Protein AF-A0A0B7A9W2-F1 (afdb_monomer_lite)

Organism: NCBI:txid1028688

pLDDT: mean 94.52, std 4.58, range [64.25, 98.56]

InterPro domains:
  IPR011330 Glycoside hydrolase/deacetylase, beta/alpha-barrel [SSF88713] (32-103)
  IPR052740 Carbohydrate Esterase 4 [PTHR45985] (1-114)

Sequence (115 aa):
EVPLNGWIGDNNHGCSMVDACSVGKGSNEASERDWYNFYERNFNKYFYNVKVPLPIFTHASMFVKYANSYPALVTWIRDKLQEHEDVWFVTPTQVIEWMRNPLSNEDMITQNWGC

Radius of gyration: 14.76 Å; chains: 1; bounding box: 30×28×41 Å

Secondary structure (DSSP, 8-state):
----PPEE-TTS-EESSGGGS--GGG-TT--HHHHHHHHHHHIIIIIITTT--------HHHHHHSTTHHHHHHHHHHHHHHH-TT-----HHHHHHHHHS---HHHHHHTT---

Foldseek 3Di:
DQDLAWFAAPVRDTDSAPLPHHWCNNDLAHALVRLLCSVVCRCVPPDVVVPHDDDHHDDPVSCVSNVSNVVSVVVNVVVCVVVDLPDADADPVLVVVCVVPPDDSVVCVVVVRHD

Structure (mmCIF, N/CA/C/O backbone):
data_AF-A0A0B7A9W2-F1
#
_entry.id   AF-A0A0B7A9W2-F1
#
loop_
_atom_site.group_PDB
_atom_site.id
_atom_site.type_symbol
_atom_site.label_atom_id
_atom_site.label_alt_id
_atom_site.label_comp_id
_atom_site.label_asym_id
_atom_site.label_entity_id
_atom_site.label_seq_id
_atom_site.pdbx_PDB_ins_code
_atom_site.Cartn_x
_atom_site.Cartn_y
_atom_site.Cartn_z
_atom_site.occupancy
_atom_site.B_iso_or_equiv
_atom_site.auth_seq_id
_atom_site.auth_comp_id
_atom_site.auth_asym_id
_atom_site.auth_atom_id
_atom_site.pdbx_PDB_model_num
ATOM 1 N N . GLU A 1 1 ? -10.089 -15.318 8.646 1.00 85.75 1 GLU A N 1
ATOM 2 C CA . GLU A 1 1 ? -9.477 -15.381 7.305 1.00 85.75 1 GLU A CA 1
ATOM 3 C C . GLU A 1 1 ? -8.985 -13.987 6.947 1.00 85.75 1 GLU A C 1
ATOM 5 O O . GLU A 1 1 ? -9.680 -13.038 7.286 1.00 85.75 1 GLU A O 1
ATOM 10 N N . VAL A 1 2 ? -7.802 -13.858 6.341 1.00 90.56 2 VAL A N 1
ATOM 11 C CA . VAL A 1 2 ? -7.326 -12.588 5.764 1.00 90.56 2 VAL A CA 1
ATOM 12 C C . VAL A 1 2 ? -7.420 -12.745 4.245 1.00 90.56 2 VAL A C 1
ATOM 14 O O . VAL A 1 2 ? -6.588 -13.455 3.677 1.00 90.56 2 VAL A O 1
ATOM 17 N N . PRO A 1 3 ? -8.453 -12.186 3.590 1.00 91.50 3 PRO A N 1
ATOM 18 C CA . PRO A 1 3 ? -8.671 -12.413 2.167 1.00 91.50 3 PRO A CA 1
ATOM 19 C C . PRO A 1 3 ? -7.586 -11.739 1.319 1.00 91.50 3 PRO A C 1
ATOM 21 O O . PRO A 1 3 ? -7.143 -10.625 1.608 1.00 91.50 3 PRO A O 1
ATOM 24 N N . LEU A 1 4 ? -7.194 -12.399 0.228 1.00 91.81 4 LEU A N 1
ATOM 25 C CA . LEU A 1 4 ? -6.275 -11.853 -0.774 1.00 91.81 4 LEU A CA 1
ATOM 26 C C . LEU A 1 4 ? -7.052 -10.966 -1.762 1.00 91.81 4 LEU A C 1
ATOM 28 O O . LEU A 1 4 ? -7.254 -11.344 -2.920 1.00 91.81 4 LEU A O 1
ATOM 32 N N . ASN A 1 5 ? -7.545 -9.816 -1.292 1.00 90.75 5 ASN A N 1
ATOM 33 C CA . ASN A 1 5 ? -8.259 -8.865 -2.147 1.00 90.75 5 ASN A CA 1
ATOM 34 C C . ASN A 1 5 ? -7.385 -8.477 -3.347 1.00 90.75 5 ASN A C 1
ATOM 36 O O . ASN A 1 5 ? -6.244 -8.044 -3.186 1.00 90.75 5 ASN A O 1
ATOM 40 N N . GLY A 1 6 ? -7.922 -8.681 -4.550 1.00 91.88 6 GLY A N 1
ATOM 41 C CA . GLY A 1 6 ? -7.168 -8.535 -5.788 1.00 91.88 6 GLY A CA 1
ATOM 42 C C . GLY A 1 6 ? -6.845 -7.084 -6.139 1.00 91.88 6 GLY A C 1
ATOM 43 O O . GLY A 1 6 ? -7.633 -6.170 -5.909 1.00 91.88 6 GLY A O 1
ATOM 44 N N . TRP A 1 7 ? -5.694 -6.910 -6.771 1.00 96.50 7 TRP A N 1
ATOM 45 C CA . TRP A 1 7 ? -5.248 -5.705 -7.456 1.00 96.50 7 TRP A CA 1
ATOM 46 C C . TRP A 1 7 ? -5.692 -5.737 -8.916 1.00 96.50 7 TRP A C 1
ATOM 48 O O . TRP A 1 7 ? -5.937 -6.808 -9.468 1.00 96.50 7 TRP A O 1
ATOM 58 N N . ILE A 1 8 ? -5.748 -4.576 -9.568 1.00 96.94 8 ILE A N 1
ATOM 59 C CA . ILE A 1 8 ? -6.024 -4.462 -11.004 1.00 96.94 8 ILE A CA 1
ATOM 60 C C . ILE A 1 8 ? -4.777 -3.956 -11.739 1.00 96.94 8 ILE A C 1
ATOM 62 O O . ILE A 1 8 ? -4.328 -2.815 -11.550 1.00 96.94 8 ILE A O 1
ATOM 66 N N . GLY A 1 9 ? -4.225 -4.815 -12.600 1.00 96.06 9 GLY A N 1
ATOM 67 C CA . GLY A 1 9 ? -3.098 -4.499 -13.481 1.00 96.06 9 GLY A CA 1
ATOM 68 C C . GLY A 1 9 ? -3.472 -3.557 -14.633 1.00 96.06 9 GLY A C 1
ATOM 69 O O . GLY A 1 9 ? -4.639 -3.244 -14.858 1.00 96.06 9 GLY A O 1
ATOM 70 N N . ASP A 1 10 ? -2.474 -3.099 -15.390 1.00 95.25 10 ASP A N 1
ATOM 71 C CA . ASP A 1 10 ? -2.645 -2.193 -16.542 1.00 95.25 10 ASP A CA 1
ATOM 72 C C . ASP A 1 10 ? -3.452 -2.826 -17.683 1.00 95.25 10 ASP A C 1
ATOM 74 O O . ASP A 1 10 ? -4.065 -2.129 -18.486 1.00 95.25 10 ASP A O 1
ATOM 78 N N . ASN A 1 11 ? -3.468 -4.158 -17.745 1.00 94.31 11 ASN A N 1
ATOM 79 C CA . ASN A 1 11 ? -4.292 -4.941 -18.664 1.00 94.31 11 ASN A CA 1
ATOM 80 C C . ASN A 1 11 ? -5.740 -5.123 -18.170 1.00 94.31 11 ASN A C 1
ATOM 82 O O . ASN A 1 11 ? -6.486 -5.901 -18.758 1.00 94.31 11 ASN A O 1
ATOM 86 N N . ASN A 1 12 ? -6.131 -4.439 -17.089 1.00 94.44 12 ASN A N 1
ATOM 87 C CA . ASN A 1 12 ? -7.448 -4.515 -16.460 1.00 94.44 12 ASN A CA 1
ATOM 88 C C . ASN A 1 12 ? -7.828 -5.919 -15.941 1.00 94.44 12 ASN A C 1
ATOM 90 O O . ASN A 1 12 ? -9.004 -6.203 -15.717 1.00 94.44 12 ASN A O 1
ATOM 94 N N . HIS A 1 13 ? -6.845 -6.799 -15.734 1.00 95.31 13 HIS A N 1
ATOM 95 C CA . HIS A 1 13 ? -7.050 -8.099 -15.101 1.00 95.31 13 HIS A CA 1
ATOM 96 C C . HIS A 1 13 ? -6.730 -8.049 -13.607 1.00 95.31 13 HIS A C 1
ATOM 98 O O . HIS A 1 13 ? -5.833 -7.325 -13.165 1.00 95.31 13 HIS A O 1
ATOM 104 N N . GLY A 1 14 ? -7.484 -8.848 -12.849 1.00 95.25 14 GLY A N 1
ATOM 105 C CA . GLY A 1 14 ? -7.280 -9.044 -11.422 1.00 95.25 14 GLY A CA 1
ATOM 106 C C . GLY A 1 14 ? -6.052 -9.900 -11.120 1.00 95.25 14 GLY A C 1
ATOM 107 O O . GLY A 1 14 ? -5.788 -10.881 -11.814 1.00 95.25 14 GLY A O 1
ATOM 108 N N . CYS A 1 15 ? -5.329 -9.550 -10.064 1.00 95.44 15 CYS A N 1
ATOM 109 C CA . CYS A 1 15 ? -4.163 -10.274 -9.567 1.00 95.44 15 CYS A CA 1
ATOM 110 C C . CYS A 1 15 ? -4.176 -10.279 -8.032 1.00 95.44 15 CYS A C 1
ATOM 112 O O . CYS A 1 15 ? -4.314 -9.237 -7.402 1.00 95.44 15 CYS A O 1
ATOM 114 N N . SER A 1 16 ? -4.045 -11.451 -7.406 1.00 94.12 16 SER A N 1
ATOM 115 C CA . SER A 1 16 ? -4.059 -11.581 -5.935 1.00 94.12 16 SER A CA 1
ATOM 116 C C . SER A 1 16 ? -2.733 -11.200 -5.270 1.00 94.12 16 SER A C 1
ATOM 118 O O . SER A 1 16 ? -2.698 -10.944 -4.070 1.00 94.12 16 SER A O 1
ATOM 120 N N . MET A 1 17 ? -1.648 -11.172 -6.043 1.00 96.00 17 MET A N 1
ATOM 121 C CA . MET A 1 17 ? -0.311 -10.777 -5.606 1.00 96.00 17 MET A CA 1
ATOM 122 C C . MET A 1 17 ? 0.227 -9.712 -6.560 1.00 96.00 17 MET A C 1
ATOM 124 O O . MET A 1 17 ? -0.025 -9.776 -7.765 1.00 96.00 17 MET A O 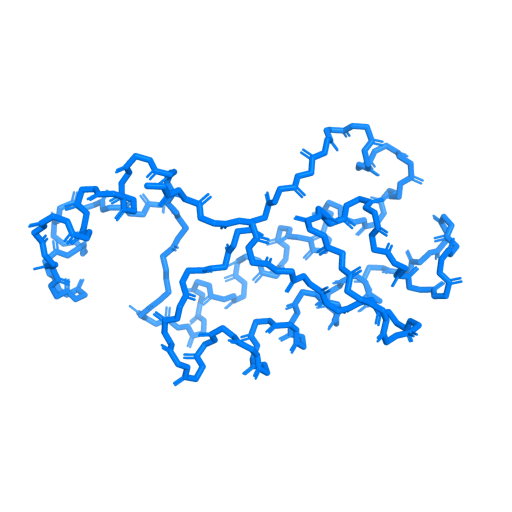1
ATOM 128 N N . VAL A 1 18 ? 0.964 -8.738 -6.028 1.00 96.06 18 VAL A N 1
ATOM 129 C CA . VAL A 1 18 ? 1.479 -7.587 -6.788 1.00 96.06 18 VAL A CA 1
ATOM 130 C C . VAL A 1 18 ? 2.439 -8.028 -7.896 1.00 96.06 18 VAL A C 1
ATOM 132 O O . VAL A 1 18 ? 2.420 -7.480 -8.994 1.00 96.06 18 VAL A O 1
ATOM 135 N N . ASP A 1 19 ? 3.230 -9.067 -7.642 1.00 94.88 19 ASP A N 1
ATOM 136 C CA . ASP A 1 19 ? 4.181 -9.642 -8.599 1.00 94.88 19 ASP A CA 1
ATOM 137 C C . ASP A 1 19 ? 3.535 -10.407 -9.766 1.00 94.88 19 ASP A C 1
ATOM 139 O O . ASP A 1 19 ? 4.199 -10.660 -10.775 1.00 94.88 19 ASP A O 1
ATOM 143 N N . ALA A 1 20 ? 2.246 -10.736 -9.660 1.00 94.44 20 ALA A N 1
ATOM 144 C CA . ALA A 1 20 ? 1.445 -11.321 -10.731 1.00 94.44 20 ALA A CA 1
ATOM 145 C C . ALA A 1 20 ? 0.723 -10.261 -11.585 1.00 94.44 20 ALA A C 1
ATOM 147 O O . ALA A 1 20 ? 0.101 -10.597 -12.596 1.00 94.44 20 ALA A O 1
ATOM 148 N N . CYS A 1 21 ? 0.774 -8.986 -11.193 1.00 95.50 21 CYS A N 1
ATOM 149 C CA . CYS A 1 21 ? 0.105 -7.908 -11.906 1.00 95.50 21 CYS A CA 1
ATOM 150 C C . CYS A 1 21 ? 0.915 -7.422 -13.112 1.00 95.50 21 CYS A C 1
ATOM 152 O O . CYS A 1 21 ? 2.136 -7.285 -13.071 1.00 95.50 21 CYS A O 1
ATOM 154 N N . SER A 1 22 ? 0.213 -7.067 -14.190 1.00 95.50 22 SER A N 1
ATOM 155 C CA . SER A 1 22 ? 0.823 -6.333 -15.300 1.00 95.50 22 SER A CA 1
ATOM 156 C C . SER A 1 22 ? 1.007 -4.865 -14.909 1.00 95.50 22 SER A C 1
ATOM 158 O O . SER A 1 22 ? 0.013 -4.160 -14.746 1.00 95.50 22 SER A O 1
ATOM 160 N N . VAL A 1 23 ? 2.250 -4.390 -14.833 1.00 96.31 23 VAL A N 1
ATOM 161 C CA . VAL A 1 23 ? 2.609 -2.978 -14.592 1.00 96.31 23 VAL A CA 1
ATOM 162 C C . VAL A 1 23 ? 3.547 -2.497 -15.696 1.00 96.31 23 VAL A C 1
ATOM 164 O O . VAL A 1 23 ? 4.367 -3.275 -16.182 1.00 96.31 23 VAL A O 1
ATOM 167 N N . GLY A 1 24 ? 3.389 -1.257 -1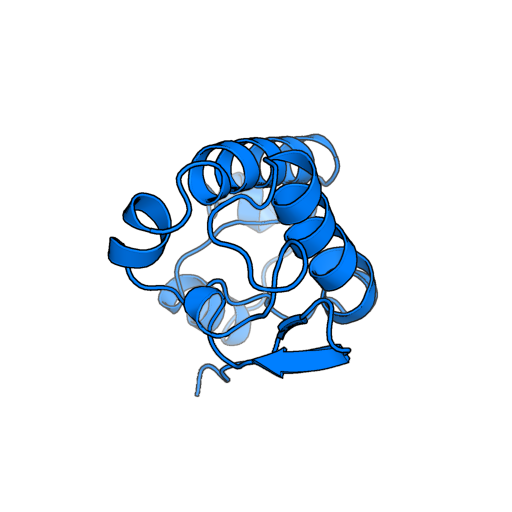6.162 1.00 91.56 24 GLY A N 1
ATOM 168 C CA . GLY A 1 24 ? 4.150 -0.702 -17.283 1.00 91.56 24 GLY A CA 1
ATOM 169 C C . GLY A 1 24 ? 4.050 -1.580 -18.531 1.00 91.56 24 GLY A C 1
ATOM 170 O O . GLY A 1 24 ? 5.066 -1.933 -19.134 1.00 91.56 24 GLY A O 1
ATOM 171 N N . LYS A 1 25 ? 2.824 -2.008 -18.874 1.00 81.50 25 LYS A N 1
ATOM 172 C CA . LYS A 1 25 ? 2.530 -2.971 -19.963 1.00 81.50 25 LYS A CA 1
ATOM 173 C C . LYS A 1 25 ? 3.154 -4.370 -19.776 1.00 81.50 25 LYS A C 1
ATOM 175 O O . LYS A 1 25 ? 3.354 -5.086 -20.753 1.00 81.50 25 LYS A O 1
ATOM 180 N N . GLY A 1 26 ? 3.468 -4.761 -18.539 1.00 77.94 26 GLY A N 1
ATOM 181 C CA . GLY A 1 26 ? 4.053 -6.069 -18.219 1.00 77.94 26 GLY A CA 1
ATOM 182 C C . GLY A 1 26 ? 5.549 -6.169 -18.525 1.00 77.94 26 GLY A C 1
ATOM 183 O O . GLY A 1 26 ? 6.102 -7.269 -18.526 1.00 77.94 26 GLY A O 1
ATOM 184 N N . SER A 1 27 ? 6.205 -5.038 -18.793 1.00 80.06 27 SER A N 1
ATOM 185 C CA . SER A 1 27 ? 7.640 -4.982 -19.060 1.00 80.06 27 SER A CA 1
ATOM 186 C C . SER A 1 27 ? 8.447 -4.961 -17.760 1.00 80.06 27 SER A C 1
ATOM 188 O O . SER A 1 27 ? 8.037 -4.370 -16.762 1.00 80.06 27 SER A O 1
ATOM 190 N N . ASN A 1 28 ? 9.643 -5.555 -17.779 1.00 88.25 28 ASN A N 1
ATOM 191 C CA . ASN A 1 28 ? 10.607 -5.391 -16.682 1.00 88.25 28 ASN A CA 1
ATOM 192 C C . ASN A 1 28 ? 11.177 -3.958 -16.606 1.00 88.25 28 ASN A C 1
ATOM 194 O O . ASN A 1 28 ? 11.874 -3.619 -15.656 1.00 88.25 28 ASN A O 1
ATOM 198 N N . GLU A 1 29 ? 10.853 -3.125 -17.597 1.00 91.19 29 GLU A N 1
ATOM 199 C CA . GLU A 1 29 ? 11.314 -1.746 -17.774 1.00 91.19 29 GLU A CA 1
ATOM 200 C C . GLU A 1 29 ? 10.283 -0.709 -17.303 1.00 91.19 29 GLU A C 1
ATOM 202 O O . GLU A 1 29 ? 10.482 0.488 -17.504 1.00 91.19 29 GLU A O 1
ATOM 207 N N . ALA A 1 30 ? 9.187 -1.149 -16.669 1.00 95.88 30 ALA A N 1
ATOM 208 C CA . ALA A 1 30 ? 8.202 -0.261 -16.064 1.00 95.88 30 ALA A CA 1
ATOM 209 C C . ALA A 1 30 ? 8.901 0.797 -15.193 1.00 95.88 30 ALA A C 1
ATOM 211 O O . ALA A 1 30 ? 9.729 0.474 -14.331 1.00 95.88 30 ALA A O 1
ATOM 212 N N . SER A 1 31 ? 8.592 2.069 -15.439 1.00 97.12 31 SER A N 1
ATOM 213 C CA . SER A 1 31 ? 9.220 3.185 -14.735 1.00 97.12 31 SER A CA 1
ATOM 214 C C . SER A 1 31 ? 8.764 3.245 -13.275 1.00 97.12 31 SER A C 1
ATOM 216 O O . SER A 1 31 ? 7.732 2.681 -12.907 1.00 97.12 31 SER A O 1
ATOM 218 N N . GLU A 1 32 ? 9.494 3.977 -12.431 1.00 97.50 32 GLU A N 1
ATOM 219 C CA . GLU A 1 32 ? 9.061 4.235 -11.047 1.00 97.50 32 GLU A CA 1
ATOM 220 C C . GLU A 1 32 ? 7.666 4.880 -11.011 1.00 97.50 32 GLU A C 1
ATOM 222 O O . GLU A 1 32 ? 6.825 4.520 -10.191 1.00 97.50 32 GLU A O 1
ATOM 227 N N . ARG A 1 33 ? 7.374 5.759 -11.979 1.00 97.62 33 ARG A N 1
ATOM 228 C CA . ARG A 1 33 ? 6.060 6.390 -12.136 1.00 97.62 33 ARG A CA 1
ATOM 229 C C . ARG A 1 33 ? 4.962 5.385 -12.489 1.00 97.62 33 ARG A C 1
ATOM 231 O O . ARG A 1 33 ? 3.844 5.534 -12.002 1.00 97.62 33 ARG A O 1
ATOM 238 N N . ASP A 1 34 ? 5.248 4.380 -13.315 1.00 97.94 34 ASP A N 1
ATOM 239 C CA . ASP A 1 34 ? 4.266 3.339 -13.650 1.00 97.94 34 ASP A CA 1
ATOM 240 C C . ASP A 1 34 ? 3.890 2.525 -12.406 1.00 97.94 34 ASP A C 1
ATOM 242 O O . ASP A 1 34 ? 2.707 2.297 -12.149 1.00 97.94 34 ASP A O 1
ATOM 246 N N . TRP A 1 35 ? 4.888 2.157 -11.596 1.00 97.94 35 TRP A N 1
ATOM 247 C CA . TRP A 1 35 ? 4.685 1.464 -10.323 1.00 97.94 35 TRP A CA 1
ATOM 248 C C . TRP A 1 35 ? 3.950 2.322 -9.294 1.00 97.94 35 TRP A C 1
ATOM 250 O O . TRP A 1 35 ? 2.987 1.854 -8.691 1.00 97.94 35 TRP A O 1
ATOM 260 N N . TYR A 1 36 ? 4.337 3.589 -9.137 1.00 98.56 36 TYR A N 1
ATOM 261 C CA . TYR A 1 36 ? 3.650 4.522 -8.244 1.00 98.56 36 TYR A CA 1
ATOM 262 C C . TYR A 1 36 ? 2.170 4.659 -8.621 1.00 98.56 36 TYR A C 1
ATOM 264 O O . TYR A 1 36 ? 1.286 4.470 -7.790 1.00 98.56 36 TYR A O 1
ATOM 272 N N . ASN A 1 37 ? 1.885 4.901 -9.905 1.00 98.19 37 ASN A N 1
ATOM 273 C CA . ASN A 1 37 ? 0.516 5.010 -10.407 1.00 98.19 37 ASN A CA 1
ATOM 274 C C . ASN A 1 37 ? -0.274 3.705 -10.229 1.00 98.19 37 ASN A C 1
ATOM 276 O O . ASN A 1 37 ? -1.493 3.749 -10.049 1.00 98.19 37 ASN A O 1
ATOM 280 N N . PHE A 1 38 ? 0.386 2.544 -10.311 1.00 97.81 38 PHE A N 1
ATOM 281 C CA . PHE A 1 38 ? -0.222 1.248 -10.015 1.00 97.81 38 PHE A CA 1
ATOM 282 C C . PHE A 1 38 ? -0.668 1.138 -8.556 1.00 97.81 38 PHE A C 1
ATOM 284 O O . PHE A 1 38 ? -1.812 0.737 -8.316 1.00 97.81 38 PHE A O 1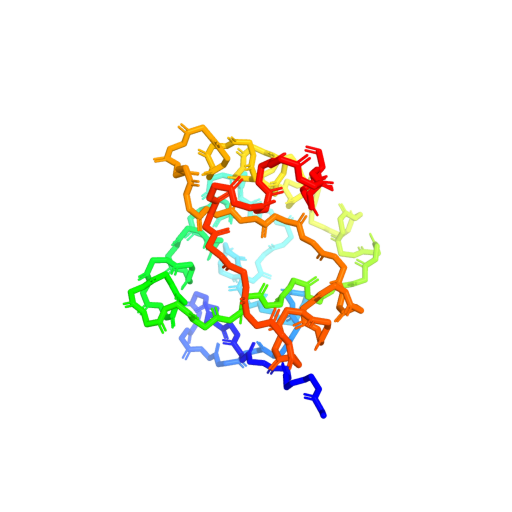
ATOM 291 N N . TYR A 1 39 ? 0.179 1.530 -7.603 1.00 98.19 39 TYR A N 1
ATOM 292 C CA . TYR A 1 39 ? -0.195 1.536 -6.190 1.00 98.19 39 TYR A CA 1
ATOM 293 C C . TYR A 1 39 ? -1.325 2.531 -5.919 1.00 98.19 39 TYR A C 1
ATOM 295 O O . TYR A 1 39 ? -2.378 2.164 -5.390 1.00 98.19 39 TYR A O 1
ATOM 303 N N . GLU A 1 40 ? -1.153 3.758 -6.403 1.00 98.06 40 GLU A N 1
ATOM 304 C CA . GLU A 1 40 ? -2.052 4.875 -6.142 1.00 98.06 40 GLU A CA 1
ATOM 305 C C . GLU A 1 40 ? -3.466 4.642 -6.675 1.00 98.06 40 GLU A C 1
ATOM 307 O O . GLU A 1 40 ? -4.458 4.829 -5.965 1.00 98.06 40 GLU A O 1
ATOM 312 N N . ARG A 1 41 ? -3.592 4.180 -7.924 1.00 97.44 41 ARG A N 1
ATOM 313 C CA . ARG A 1 41 ? -4.916 3.960 -8.518 1.00 97.44 41 ARG A CA 1
ATOM 314 C C . ARG A 1 41 ? -5.678 2.838 -7.821 1.00 97.44 41 ARG A C 1
ATOM 316 O O . ARG A 1 41 ? -6.900 2.912 -7.743 1.00 97.44 41 ARG A O 1
ATOM 323 N N . ASN A 1 42 ? -4.986 1.791 -7.359 1.00 97.81 42 ASN A N 1
ATOM 324 C CA . ASN A 1 42 ? -5.638 0.677 -6.683 1.00 97.81 42 ASN A CA 1
ATOM 325 C C . ASN A 1 42 ? -6.120 1.134 -5.310 1.00 97.81 42 ASN A C 1
ATOM 327 O O . ASN A 1 42 ? -7.310 0.998 -5.026 1.00 97.81 42 ASN A O 1
ATOM 331 N N . PHE A 1 43 ? -5.237 1.768 -4.532 1.00 97.88 43 PHE A N 1
ATOM 332 C CA . PHE A 1 43 ? -5.562 2.358 -3.237 1.00 97.88 43 PHE A CA 1
ATOM 333 C C . PHE A 1 43 ? -6.795 3.265 -3.309 1.00 97.88 43 PHE A C 1
ATOM 335 O O . PHE A 1 43 ? -7.797 2.977 -2.654 1.00 97.88 43 PHE A O 1
ATOM 342 N N . ASN A 1 44 ? -6.781 4.280 -4.176 1.00 96.69 44 ASN A N 1
ATOM 343 C CA . ASN A 1 44 ? -7.877 5.246 -4.268 1.00 96.69 44 ASN A CA 1
ATOM 344 C C . ASN A 1 44 ? -9.182 4.630 -4.776 1.00 96.69 44 ASN A C 1
ATOM 346 O O . ASN A 1 44 ? -10.260 4.925 -4.261 1.00 96.69 44 ASN A O 1
ATOM 350 N N . LYS A 1 45 ? -9.110 3.785 -5.811 1.00 95.38 45 LYS A N 1
ATOM 351 C CA . LYS A 1 45 ? -10.313 3.302 -6.494 1.00 95.38 45 LYS A CA 1
ATOM 352 C C . LYS A 1 45 ? -11.033 2.198 -5.726 1.00 95.38 45 LYS A C 1
ATOM 354 O O . LYS A 1 45 ? -12.260 2.159 -5.767 1.00 95.38 45 LYS A O 1
ATOM 359 N N . TYR A 1 46 ? -10.294 1.304 -5.070 1.00 94.94 46 TYR A N 1
ATOM 360 C CA . TYR A 1 46 ? -10.866 0.068 -4.528 1.00 94.94 46 TYR A CA 1
ATOM 361 C C . TYR A 1 46 ? -10.784 -0.049 -3.006 1.00 94.94 46 TYR A C 1
ATOM 363 O O . TYR A 1 46 ? -11.613 -0.749 -2.432 1.00 94.94 46 TYR A O 1
ATOM 371 N N . PHE A 1 47 ? -9.835 0.628 -2.347 1.00 95.69 47 PHE A N 1
ATOM 372 C CA . PHE A 1 47 ? -9.548 0.372 -0.930 1.00 95.69 47 PHE A CA 1
ATOM 373 C C . PHE A 1 47 ? -9.880 1.555 -0.018 1.00 95.69 47 PHE A C 1
ATOM 375 O O . PHE A 1 47 ? -10.598 1.386 0.968 1.00 95.69 47 PHE A O 1
ATOM 382 N N . TYR A 1 48 ? -9.427 2.762 -0.362 1.00 96.56 48 TYR A N 1
ATOM 383 C CA . TYR A 1 48 ? -9.509 3.922 0.524 1.00 96.56 48 TYR A CA 1
ATOM 384 C C . TYR A 1 48 ? -10.946 4.396 0.771 1.00 96.56 48 TYR A C 1
ATOM 386 O O . TYR A 1 48 ? -11.327 4.640 1.915 1.00 96.56 48 TYR A O 1
ATOM 394 N N . ASN A 1 49 ? -11.774 4.466 -0.276 1.00 92.31 49 ASN A N 1
ATOM 395 C CA . ASN A 1 49 ? -13.146 4.985 -0.167 1.00 92.31 49 ASN A CA 1
ATOM 396 C C . ASN A 1 49 ? -14.059 4.119 0.711 1.00 92.31 49 ASN A C 1
ATOM 398 O O . ASN A 1 49 ? -14.959 4.636 1.364 1.00 92.31 49 ASN A O 1
ATOM 402 N N . VAL A 1 50 ? -13.835 2.805 0.716 1.00 93.75 50 VAL A N 1
ATOM 403 C CA . VAL A 1 50 ? -14.644 1.832 1.470 1.00 93.75 50 VAL A CA 1
ATOM 404 C C . VAL A 1 50 ? -13.931 1.317 2.723 1.00 93.75 50 VAL A C 1
ATOM 406 O O . VAL A 1 50 ? -14.460 0.444 3.403 1.00 93.75 50 VAL A O 1
ATOM 409 N N . LYS A 1 51 ? -12.741 1.855 3.028 1.00 92.62 51 LYS A N 1
ATOM 410 C CA . LYS A 1 51 ? -11.920 1.526 4.205 1.00 92.62 51 LYS A CA 1
ATOM 411 C C . LYS A 1 51 ? -11.710 0.018 4.390 1.00 92.62 51 LYS A C 1
ATOM 413 O O . LYS A 1 51 ? -11.764 -0.500 5.503 1.00 92.62 51 LYS A O 1
ATOM 418 N N . VAL A 1 52 ? -11.463 -0.693 3.288 1.00 93.12 52 VAL A N 1
ATOM 419 C CA . VAL A 1 52 ? -11.118 -2.122 3.330 1.00 93.12 52 VAL A CA 1
ATOM 420 C C . VAL A 1 52 ? -9.596 -2.292 3.344 1.00 93.12 52 VAL A C 1
ATOM 422 O O . VAL A 1 52 ? -8.906 -1.548 2.641 1.00 93.12 52 VAL A O 1
ATOM 425 N N . PRO A 1 53 ? -9.045 -3.257 4.108 1.00 94.00 53 PRO A N 1
ATOM 426 C CA . PRO A 1 53 ? -7.605 -3.489 4.136 1.00 94.00 53 PRO A CA 1
ATOM 427 C C . PRO A 1 53 ? -7.033 -3.738 2.735 1.00 94.00 53 PRO A C 1
ATOM 429 O O . PRO A 1 53 ? -7.581 -4.543 1.974 1.00 94.00 53 PRO A O 1
ATOM 432 N N . LEU A 1 54 ? -5.922 -3.062 2.422 1.00 95.38 54 LEU A N 1
ATOM 433 C CA . LEU A 1 54 ? -5.151 -3.219 1.188 1.00 95.38 54 LEU A CA 1
ATOM 434 C C . LEU A 1 54 ? -3.959 -4.156 1.427 1.00 95.38 54 LEU A C 1
ATOM 436 O O . LEU A 1 54 ? -2.942 -3.721 1.971 1.00 95.38 54 LEU A O 1
ATOM 440 N N . PRO A 1 55 ? -4.042 -5.436 1.039 1.00 93.62 55 PRO A N 1
ATOM 441 C CA . PRO A 1 55 ? -2.917 -6.340 1.189 1.00 93.62 55 PRO A CA 1
ATOM 442 C C . PRO A 1 55 ? -1.855 -6.135 0.099 1.00 93.62 55 PRO A C 1
ATOM 444 O O . PRO A 1 55 ? -2.156 -6.213 -1.092 1.00 93.62 55 PRO A O 1
ATOM 447 N N . ILE A 1 56 ? -0.590 -5.979 0.495 1.00 95.25 56 ILE A N 1
ATOM 448 C CA . ILE A 1 56 ? 0.565 -5.933 -0.419 1.00 95.25 56 ILE A CA 1
ATOM 449 C C . ILE A 1 56 ? 1.313 -7.272 -0.337 1.00 95.25 56 ILE A C 1
ATOM 451 O O . ILE A 1 56 ? 2.339 -7.395 0.330 1.00 95.25 56 ILE A O 1
ATOM 455 N N . PHE A 1 57 ? 0.779 -8.307 -0.989 1.00 95.69 57 PHE A N 1
ATOM 456 C CA . PHE A 1 57 ? 1.446 -9.610 -1.080 1.00 95.69 57 PHE A CA 1
ATOM 457 C C . PHE A 1 57 ? 2.366 -9.666 -2.300 1.00 95.69 57 PHE A C 1
ATOM 459 O O . PHE A 1 57 ? 1.929 -9.420 -3.424 1.00 95.69 57 PHE A O 1
ATOM 466 N N . THR A 1 58 ? 3.639 -9.992 -2.081 1.00 96.31 58 THR A N 1
ATOM 467 C CA . THR A 1 58 ? 4.658 -10.108 -3.132 1.00 96.31 58 THR A CA 1
ATOM 468 C C . THR A 1 58 ? 5.836 -10.958 -2.657 1.00 96.31 58 THR A C 1
ATOM 470 O O . THR A 1 58 ? 6.024 -11.153 -1.454 1.00 96.31 58 THR A O 1
ATOM 473 N N . HIS A 1 59 ? 6.653 -11.442 -3.587 1.00 97.50 59 HIS A N 1
ATOM 474 C CA . HIS A 1 59 ? 7.944 -12.056 -3.295 1.00 97.50 59 HIS A CA 1
ATOM 475 C C . HIS A 1 59 ? 9.087 -11.042 -3.416 1.00 97.50 59 HIS A C 1
ATOM 477 O O . HIS A 1 59 ? 9.104 -10.203 -4.315 1.00 97.50 59 HIS A O 1
ATOM 483 N N . ALA A 1 60 ? 10.126 -11.183 -2.585 1.00 96.50 60 ALA A N 1
ATOM 484 C CA . ALA A 1 60 ? 11.316 -10.325 -2.649 1.00 96.50 60 ALA A CA 1
ATOM 485 C C . ALA A 1 60 ? 11.990 -10.326 -4.039 1.00 96.50 60 ALA A C 1
ATOM 487 O O . ALA A 1 60 ? 12.537 -9.313 -4.474 1.00 96.50 60 ALA A O 1
ATOM 488 N N . SER A 1 61 ? 11.894 -11.438 -4.778 1.00 96.50 61 SER A N 1
ATOM 489 C CA . SER A 1 61 ? 12.392 -11.559 -6.153 1.00 96.50 61 SER A CA 1
ATOM 490 C C . SER A 1 61 ? 11.723 -10.597 -7.139 1.00 96.50 61 SER A C 1
ATOM 492 O O . SER A 1 61 ? 12.326 -10.272 -8.161 1.00 96.50 61 SER A O 1
ATOM 494 N N . MET A 1 62 ? 10.509 -10.111 -6.850 1.00 95.31 62 MET A N 1
ATOM 495 C CA . MET A 1 62 ? 9.839 -9.093 -7.663 1.00 95.31 62 MET A CA 1
ATOM 496 C C . MET A 1 62 ? 10.671 -7.813 -7.736 1.00 95.31 62 MET A C 1
ATOM 498 O O . MET A 1 62 ? 10.859 -7.279 -8.825 1.00 95.31 62 MET A O 1
ATOM 502 N N . PHE A 1 63 ? 11.220 -7.361 -6.606 1.00 96.00 63 PHE A N 1
ATOM 503 C CA . PHE A 1 63 ? 12.012 -6.131 -6.539 1.00 96.00 63 PHE A CA 1
ATOM 504 C C . PHE A 1 63 ? 13.336 -6.241 -7.303 1.00 96.00 63 PHE A C 1
ATOM 506 O O . PHE A 1 63 ? 13.834 -5.247 -7.818 1.00 96.00 63 PHE A O 1
ATOM 513 N N . VAL A 1 64 ? 13.876 -7.457 -7.436 1.00 95.06 64 VAL A N 1
ATOM 514 C CA . VAL A 1 64 ? 15.048 -7.729 -8.282 1.00 95.06 64 VAL A CA 1
ATOM 515 C C . VAL A 1 64 ? 14.665 -7.719 -9.763 1.00 95.06 64 VAL A C 1
ATOM 517 O O . VAL A 1 64 ? 15.379 -7.152 -10.585 1.00 95.06 64 VAL A O 1
ATOM 520 N N . LYS A 1 65 ? 13.530 -8.337 -10.114 1.00 94.19 65 LYS A N 1
ATOM 521 C CA . LYS A 1 65 ? 13.044 -8.424 -11.499 1.00 94.19 65 LYS A CA 1
ATOM 522 C C . LYS A 1 65 ? 12.601 -7.065 -12.052 1.00 94.19 65 LYS A C 1
ATOM 524 O O . LYS A 1 65 ? 12.838 -6.777 -13.221 1.00 94.19 65 LYS A O 1
ATOM 529 N N . TYR A 1 66 ? 11.962 -6.253 -11.217 1.00 95.75 66 TYR A N 1
ATOM 530 C CA . TYR A 1 66 ? 11.426 -4.937 -11.544 1.00 95.75 66 TYR A CA 1
ATOM 531 C C . TYR A 1 66 ? 12.102 -3.897 -10.649 1.00 95.75 66 TYR A C 1
ATOM 533 O O . TYR A 1 66 ? 11.537 -3.489 -9.636 1.00 95.75 66 TYR A O 1
ATOM 541 N N . ALA A 1 67 ? 13.315 -3.469 -11.003 1.00 94.88 67 ALA A N 1
ATOM 542 C CA . ALA A 1 67 ? 14.165 -2.645 -10.131 1.00 94.88 67 ALA A CA 1
ATOM 543 C C . ALA A 1 67 ? 13.497 -1.340 -9.643 1.00 94.88 67 ALA A C 1
ATOM 545 O O . ALA A 1 67 ? 13.748 -0.895 -8.526 1.00 94.88 67 ALA A O 1
ATOM 546 N N . ASN A 1 68 ? 12.595 -0.763 -10.444 1.00 96.88 68 ASN A N 1
ATOM 547 C CA . ASN A 1 68 ? 11.867 0.463 -10.100 1.00 96.88 68 ASN A CA 1
ATOM 548 C C . ASN A 1 68 ? 10.665 0.242 -9.157 1.00 96.88 68 ASN A C 1
ATOM 550 O O . ASN A 1 68 ? 10.077 1.209 -8.680 1.00 96.88 68 ASN A O 1
ATOM 554 N N . SER A 1 69 ? 10.277 -1.007 -8.879 1.00 97.12 69 SER A N 1
ATOM 555 C CA . SER A 1 69 ? 9.093 -1.320 -8.061 1.00 97.12 69 SER A CA 1
ATOM 556 C C . SER A 1 69 ? 9.287 -1.025 -6.572 1.00 97.12 69 SER A C 1
ATOM 558 O O . SER A 1 69 ? 8.346 -0.586 -5.912 1.00 97.12 69 SER A O 1
ATOM 560 N N . TYR A 1 70 ? 10.499 -1.236 -6.047 1.00 97.50 70 TYR A N 1
ATOM 561 C CA . TYR A 1 70 ? 10.842 -0.953 -4.652 1.00 97.50 70 TYR A CA 1
ATOM 562 C C . TYR A 1 70 ? 10.916 0.550 -4.339 1.00 97.50 70 TYR A C 1
ATOM 564 O O . TYR A 1 70 ? 10.216 0.972 -3.418 1.00 97.50 70 TYR A O 1
ATOM 572 N N . PRO A 1 71 ? 11.687 1.383 -5.075 1.00 98.06 71 PRO A N 1
ATOM 573 C CA . PRO A 1 71 ? 11.704 2.823 -4.815 1.00 98.06 71 PRO A CA 1
ATOM 574 C C . PRO A 1 71 ? 10.308 3.439 -4.965 1.00 98.06 71 PRO A C 1
ATOM 576 O O . PRO A 1 71 ? 9.901 4.212 -4.102 1.00 98.06 71 PRO A O 1
ATOM 579 N N . ALA A 1 72 ? 9.520 3.004 -5.957 1.00 98.31 72 ALA A N 1
ATOM 580 C CA . ALA A 1 72 ? 8.130 3.430 -6.100 1.00 98.31 72 ALA A CA 1
ATOM 581 C C . ALA A 1 72 ? 7.266 3.068 -4.882 1.00 98.31 72 ALA A C 1
ATOM 583 O O . ALA A 1 72 ? 6.478 3.897 -4.434 1.00 98.31 72 ALA A O 1
ATOM 584 N N . LEU A 1 73 ? 7.409 1.850 -4.342 1.00 97.88 73 LEU A N 1
ATOM 585 C CA . LEU A 1 73 ? 6.671 1.410 -3.156 1.00 97.88 73 LEU A CA 1
ATOM 586 C C . LEU A 1 73 ? 7.039 2.256 -1.932 1.00 97.88 73 LEU A C 1
ATOM 588 O O . LEU A 1 73 ? 6.149 2.710 -1.224 1.00 97.88 73 LEU A O 1
ATOM 592 N N . VAL A 1 74 ? 8.331 2.501 -1.700 1.00 97.69 74 VAL A N 1
ATOM 593 C CA . VAL A 1 74 ? 8.802 3.324 -0.573 1.00 97.69 74 VAL A CA 1
ATOM 594 C C . VAL A 1 74 ? 8.281 4.757 -0.683 1.00 97.69 74 VAL A C 1
ATOM 596 O O . VAL A 1 74 ? 7.748 5.288 0.291 1.00 97.69 74 VAL A O 1
ATOM 599 N N . THR A 1 75 ? 8.397 5.365 -1.867 1.00 98.50 75 THR A N 1
ATOM 600 C CA . THR A 1 75 ? 7.866 6.706 -2.142 1.00 98.50 75 THR A CA 1
ATOM 601 C C . THR A 1 75 ? 6.360 6.746 -1.892 1.00 98.50 75 THR A C 1
ATOM 603 O O . THR A 1 75 ? 5.892 7.594 -1.141 1.00 98.50 75 THR A O 1
ATOM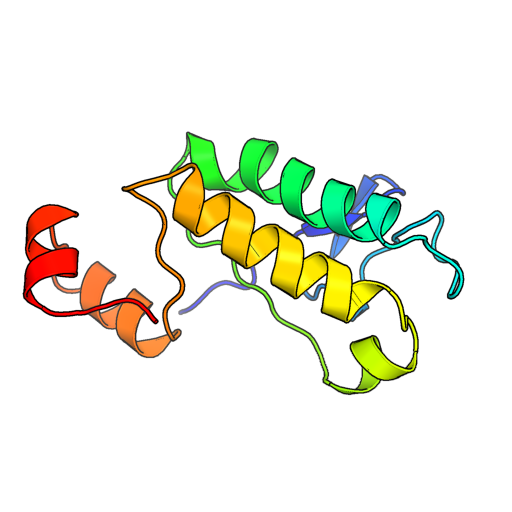 606 N N . TRP A 1 76 ? 5.611 5.780 -2.428 1.00 98.50 76 TRP A N 1
ATOM 607 C CA . TRP A 1 76 ? 4.162 5.705 -2.254 1.00 98.50 76 TRP A CA 1
ATOM 608 C C . TRP A 1 76 ? 3.740 5.538 -0.784 1.00 98.50 76 TRP A C 1
ATOM 610 O O . TRP A 1 76 ? 2.865 6.265 -0.327 1.00 98.50 76 TRP A O 1
ATOM 620 N N . ILE A 1 77 ? 4.387 4.650 -0.016 1.00 97.69 77 ILE A N 1
ATOM 621 C CA . ILE A 1 77 ? 4.112 4.471 1.423 1.00 97.69 77 ILE A CA 1
ATOM 622 C C . ILE A 1 77 ? 4.315 5.785 2.179 1.00 97.69 77 ILE A C 1
ATOM 624 O O . ILE A 1 77 ? 3.451 6.193 2.955 1.00 97.69 77 ILE A O 1
ATOM 628 N N . ARG A 1 78 ? 5.451 6.452 1.948 1.00 97.69 78 ARG A N 1
ATOM 629 C CA . ARG A 1 78 ? 5.770 7.725 2.598 1.00 97.69 78 ARG A CA 1
ATOM 630 C C . ARG A 1 78 ? 4.724 8.785 2.268 1.00 97.69 78 ARG A C 1
ATOM 632 O O . ARG A 1 78 ? 4.264 9.466 3.177 1.00 97.69 78 ARG A O 1
ATOM 639 N N . ASP A 1 79 ? 4.351 8.906 1.000 1.00 98.12 79 ASP A N 1
ATOM 640 C CA . ASP A 1 79 ? 3.363 9.888 0.564 1.00 98.12 79 ASP A CA 1
ATOM 641 C C . ASP A 1 79 ? 1.991 9.587 1.197 1.00 98.12 79 ASP A C 1
ATOM 643 O O . ASP A 1 79 ? 1.372 10.487 1.755 1.00 98.12 79 ASP A O 1
ATOM 647 N N . LYS A 1 80 ? 1.546 8.318 1.245 1.00 97.31 80 LYS A N 1
ATOM 648 C CA . LYS A 1 80 ? 0.278 7.956 1.909 1.00 97.31 80 LYS A CA 1
ATOM 649 C C . LYS A 1 80 ? 0.277 8.276 3.407 1.00 97.31 80 LYS A C 1
ATOM 651 O O . LYS A 1 80 ? -0.736 8.752 3.905 1.00 97.31 80 LYS A O 1
ATOM 656 N N . LEU A 1 81 ? 1.389 8.046 4.108 1.00 95.06 81 LEU A N 1
ATOM 657 C CA . LEU A 1 81 ? 1.528 8.392 5.530 1.00 95.06 81 LEU A CA 1
ATOM 658 C C . LEU A 1 81 ? 1.562 9.911 5.777 1.00 95.06 81 LEU A C 1
ATOM 660 O O . LEU A 1 81 ? 1.182 10.359 6.853 1.00 95.06 81 LEU A O 1
ATOM 664 N N . GLN A 1 82 ? 2.024 10.706 4.808 1.00 96.31 82 GLN A N 1
ATOM 665 C CA . GLN A 1 82 ? 2.031 12.171 4.903 1.00 96.31 82 GLN A CA 1
ATOM 666 C C . GLN A 1 82 ? 0.683 12.796 4.524 1.00 96.31 82 GLN A C 1
ATOM 668 O O . GLN A 1 82 ? 0.304 13.823 5.081 1.00 96.31 82 GLN A O 1
ATOM 673 N N . GLU A 1 83 ? -0.023 12.202 3.564 1.00 96.75 83 GLU A N 1
ATOM 674 C CA . GLU A 1 83 ? -1.278 12.724 3.014 1.00 96.75 83 GLU A CA 1
ATOM 675 C C . GLU A 1 83 ? -2.512 12.312 3.828 1.00 96.75 83 GLU A C 1
ATOM 677 O O . GLU A 1 83 ? -3.544 12.980 3.747 1.00 96.75 83 GLU A O 1
ATOM 682 N N . HIS A 1 84 ? -2.425 11.223 4.598 1.00 95.38 84 HIS A N 1
ATOM 683 C CA . HIS A 1 84 ? -3.561 10.649 5.309 1.00 95.38 84 HIS A CA 1
ATOM 684 C C . HIS A 1 84 ? -3.240 10.352 6.777 1.00 95.38 84 HIS A C 1
ATOM 686 O O . HIS A 1 84 ? -2.494 9.429 7.092 1.00 95.38 84 HIS A O 1
ATOM 692 N N . GLU A 1 85 ? -3.910 11.063 7.685 1.00 93.62 85 GLU A N 1
ATOM 693 C CA . GLU A 1 85 ? -3.863 10.797 9.134 1.00 93.62 85 GLU A CA 1
ATOM 694 C C . GLU A 1 85 ? -4.628 9.516 9.532 1.00 93.62 85 GLU A C 1
ATOM 696 O O . GLU A 1 85 ? -4.573 9.072 10.677 1.00 93.62 85 GLU A O 1
ATOM 701 N N . ASP A 1 86 ? -5.366 8.922 8.589 1.00 94.38 86 ASP A N 1
ATOM 702 C CA . ASP A 1 86 ? -6.218 7.749 8.784 1.00 94.38 86 ASP A CA 1
ATOM 703 C C . ASP A 1 86 ? -5.729 6.494 8.038 1.00 94.38 86 ASP A C 1
ATOM 705 O O . ASP A 1 86 ? -6.490 5.539 7.861 1.00 94.38 86 ASP A O 1
ATOM 709 N N . VAL A 1 87 ? -4.468 6.482 7.590 1.00 95.88 87 VAL A N 1
ATOM 710 C CA . VAL A 1 87 ? -3.839 5.341 6.907 1.00 95.88 87 VAL A CA 1
ATOM 711 C C . VAL A 1 87 ? -2.726 4.755 7.763 1.00 95.88 87 VAL A C 1
ATOM 713 O O . VAL A 1 87 ? -1.837 5.455 8.233 1.00 95.88 87 VAL A O 1
ATOM 716 N N . TRP A 1 88 ? -2.752 3.430 7.903 1.00 95.62 88 TRP A N 1
ATOM 717 C CA . TRP A 1 88 ? -1.849 2.683 8.769 1.00 95.62 88 TRP A CA 1
ATOM 718 C C . TRP A 1 88 ? -1.212 1.522 8.007 1.00 95.62 88 TRP A C 1
ATOM 720 O O . TRP A 1 88 ? -1.913 0.703 7.410 1.00 95.62 88 TRP A O 1
ATOM 730 N N . PHE A 1 89 ? 0.116 1.419 8.065 1.00 95.38 89 PHE A N 1
ATOM 731 C CA . PHE A 1 89 ? 0.846 0.237 7.609 1.00 95.38 89 PHE A CA 1
ATOM 732 C C . PHE A 1 89 ? 1.106 -0.669 8.806 1.00 95.38 89 PHE A C 1
ATOM 734 O O . PHE A 1 89 ? 1.823 -0.301 9.732 1.00 95.38 89 PHE A O 1
ATOM 741 N N . VAL A 1 90 ? 0.477 -1.841 8.796 1.00 95.19 90 VAL A N 1
ATOM 742 C CA . VAL A 1 90 ? 0.426 -2.759 9.936 1.00 95.19 90 VAL A CA 1
ATOM 743 C C . VAL A 1 90 ? 0.640 -4.200 9.486 1.00 95.19 90 VAL A C 1
ATOM 745 O O . VAL A 1 90 ? 0.514 -4.543 8.308 1.00 95.19 90 VAL A O 1
ATOM 748 N N . THR A 1 91 ? 0.940 -5.074 10.437 1.00 94.50 91 THR A N 1
ATOM 749 C CA . THR A 1 91 ? 1.028 -6.518 10.200 1.00 94.50 91 THR A CA 1
ATOM 750 C C . THR A 1 91 ? -0.362 -7.155 10.041 1.00 94.50 91 THR A C 1
ATOM 752 O O . THR A 1 91 ? -1.351 -6.638 10.569 1.00 94.50 91 THR A O 1
ATOM 755 N N . PRO A 1 92 ? -0.475 -8.336 9.399 1.00 94.38 92 PRO A N 1
ATOM 756 C CA . PRO A 1 92 ? -1.741 -9.072 9.342 1.00 94.38 92 PRO A CA 1
ATOM 757 C C . PRO A 1 92 ? -2.325 -9.401 10.725 1.00 94.38 92 PRO A C 1
ATOM 759 O O . PRO A 1 92 ? -3.543 -9.409 10.890 1.00 94.38 92 PRO A O 1
ATOM 762 N N . THR A 1 93 ? -1.472 -9.650 11.725 1.00 94.81 93 THR A N 1
ATOM 763 C CA . THR A 1 93 ? -1.904 -9.898 13.108 1.00 94.81 93 THR A CA 1
ATOM 764 C C . THR A 1 93 ? -2.592 -8.672 13.697 1.00 94.81 93 THR A C 1
ATOM 766 O O . THR A 1 93 ? -3.696 -8.804 14.216 1.00 94.81 93 THR A O 1
ATOM 769 N N . GLN A 1 94 ? -2.006 -7.484 13.529 1.00 95.00 94 GLN A N 1
ATOM 770 C CA . GLN A 1 94 ? -2.617 -6.231 13.976 1.00 95.00 94 GLN A CA 1
ATOM 771 C C . GLN A 1 94 ? -3.964 -5.989 13.284 1.00 95.00 94 GLN A C 1
ATOM 773 O O . GLN A 1 94 ? -4.936 -5.661 13.953 1.00 95.00 94 GLN A O 1
ATOM 778 N N . VAL A 1 95 ? -4.091 -6.247 11.974 1.00 94.19 95 VAL A N 1
ATOM 779 C CA . VAL A 1 95 ? -5.402 -6.150 11.292 1.00 94.19 95 VAL A CA 1
ATOM 780 C C . VAL A 1 95 ? -6.453 -7.032 11.978 1.00 94.19 95 VAL A C 1
ATOM 782 O O . VAL A 1 95 ? -7.574 -6.584 12.216 1.00 94.19 95 VAL A O 1
ATOM 785 N N . ILE A 1 96 ? -6.103 -8.272 12.335 1.00 95.44 96 ILE A N 1
ATOM 786 C CA . ILE A 1 96 ? -7.014 -9.190 13.036 1.00 95.44 96 ILE A CA 1
ATOM 787 C C . ILE A 1 96 ? -7.341 -8.680 14.445 1.00 95.44 96 ILE A C 1
ATOM 789 O O . ILE A 1 96 ? -8.489 -8.783 14.876 1.00 95.44 96 ILE A O 1
ATOM 793 N N . GLU A 1 97 ? -6.360 -8.149 15.171 1.00 95.12 97 GLU A N 1
ATOM 794 C CA . GLU A 1 97 ? -6.562 -7.563 16.500 1.00 95.12 97 GLU A CA 1
ATOM 795 C C . GLU A 1 97 ? -7.513 -6.363 16.444 1.00 95.12 97 GLU A C 1
ATOM 797 O O . GLU A 1 97 ? -8.462 -6.310 17.226 1.00 95.12 97 GLU A O 1
ATOM 802 N N . TRP A 1 98 ? -7.347 -5.475 15.460 1.00 95.12 98 TRP A N 1
ATOM 803 C CA . TRP A 1 98 ? -8.238 -4.333 15.248 1.00 95.12 98 TRP A CA 1
ATOM 804 C C . TRP A 1 98 ? -9.645 -4.789 14.863 1.00 95.12 98 TRP A C 1
ATOM 806 O O . TRP A 1 98 ? -10.627 -4.284 15.388 1.00 95.12 98 TRP A O 1
ATOM 816 N N . MET A 1 99 ? -9.778 -5.810 14.011 1.00 94.19 99 MET A N 1
ATOM 817 C CA . MET A 1 99 ? -11.096 -6.368 13.678 1.00 94.19 99 MET A 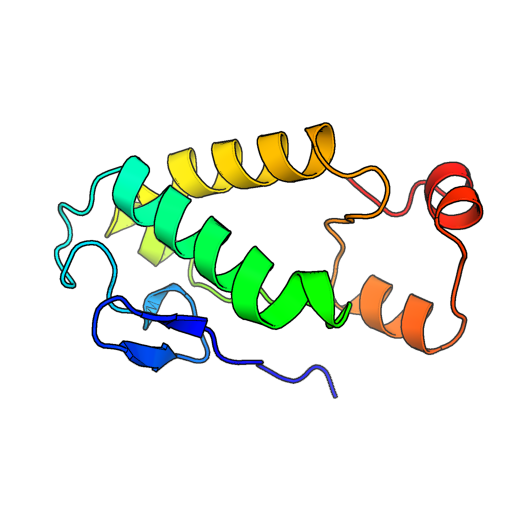CA 1
ATOM 818 C C . MET A 1 99 ? -11.800 -7.004 14.885 1.00 94.19 99 MET A C 1
ATOM 820 O O . MET A 1 99 ? -13.029 -7.023 14.934 1.00 94.19 99 MET A O 1
ATOM 824 N N . ARG A 1 100 ? -11.046 -7.547 15.851 1.00 96.12 100 ARG A N 1
ATOM 825 C CA . ARG A 1 100 ? -11.601 -8.098 17.099 1.00 96.12 100 ARG A CA 1
ATOM 826 C C . ARG A 1 100 ? -12.028 -7.005 18.073 1.00 96.12 100 ARG A C 1
ATOM 828 O O . ARG A 1 100 ? -13.002 -7.203 18.792 1.00 96.12 100 ARG A O 1
ATOM 835 N N . ASN A 1 101 ? -11.298 -5.895 18.110 1.00 96.50 101 ASN A N 1
ATOM 836 C CA . ASN A 1 101 ? -11.583 -4.750 18.965 1.00 96.50 101 ASN A CA 1
ATOM 837 C C . ASN A 1 101 ? -11.226 -3.442 18.235 1.00 96.50 101 ASN A C 1
ATOM 839 O O . ASN A 1 101 ? -10.089 -2.978 18.360 1.00 96.50 101 ASN A O 1
ATOM 843 N N . PRO A 1 102 ? -12.165 -2.866 17.460 1.00 95.44 102 PRO A N 1
ATOM 844 C CA . PRO A 1 102 ? -11.886 -1.688 16.64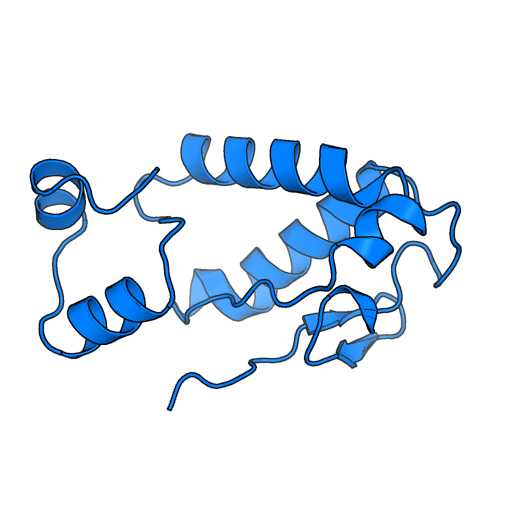9 1.00 95.44 102 PRO A CA 1
ATOM 845 C C . PRO A 1 102 ? -11.449 -0.499 17.498 1.00 95.44 102 PRO A C 1
ATOM 847 O O . PRO A 1 102 ? -12.093 -0.157 18.489 1.00 95.44 102 PRO A O 1
ATOM 850 N N . LEU A 1 103 ? -10.366 0.140 17.071 1.00 95.31 103 LEU A N 1
ATOM 851 C CA . LEU A 1 103 ? -9.819 1.346 17.681 1.00 95.31 103 LEU A CA 1
ATOM 852 C C . LEU A 1 103 ? -10.075 2.556 16.783 1.00 95.31 103 LEU A C 1
ATOM 854 O O . LEU A 1 103 ? -10.078 2.433 15.553 1.00 95.31 103 LEU A O 1
ATOM 858 N N . SER A 1 104 ? -10.264 3.722 17.404 1.00 96.12 104 SER A N 1
ATOM 859 C CA . SER A 1 104 ? -10.253 5.001 16.694 1.00 96.12 104 SER A CA 1
ATOM 860 C C . SER A 1 104 ? -8.834 5.338 16.212 1.00 96.12 104 SER A C 1
ATOM 862 O O . SER A 1 104 ? -7.857 4.806 16.737 1.00 96.12 104 SER A O 1
ATOM 864 N N . ASN A 1 105 ? -8.687 6.250 15.244 1.00 95.12 105 ASN A N 1
ATOM 865 C CA . ASN A 1 105 ? -7.351 6.699 14.825 1.00 95.12 105 ASN A CA 1
ATOM 866 C C . ASN A 1 105 ? -6.557 7.312 15.995 1.00 95.12 105 ASN A C 1
ATOM 868 O O . ASN A 1 105 ? -5.362 7.066 16.108 1.00 95.12 105 ASN A O 1
ATOM 872 N N . GLU A 1 106 ? -7.211 8.037 16.907 1.00 96.00 106 GLU A N 1
ATOM 873 C CA . GLU A 1 106 ? -6.569 8.621 18.097 1.00 96.00 106 GLU A CA 1
ATOM 874 C C . GLU A 1 106 ? -6.002 7.545 19.040 1.00 96.00 106 GLU A C 1
ATOM 876 O O . GLU A 1 106 ? -4.871 7.657 19.527 1.00 96.00 106 GLU A O 1
ATOM 881 N N . ASP A 1 107 ? -6.752 6.460 19.252 1.00 96.19 107 ASP A N 1
ATOM 882 C CA . ASP A 1 107 ? -6.292 5.320 20.050 1.00 96.19 107 ASP A CA 1
ATOM 883 C C . ASP A 1 107 ? -5.108 4.609 19.383 1.00 96.19 107 ASP A C 1
ATOM 885 O O . ASP A 1 107 ? -4.154 4.222 20.059 1.00 96.19 107 ASP A O 1
ATOM 889 N N . MET A 1 108 ? -5.150 4.467 18.054 1.00 94.81 108 MET A N 1
ATOM 890 C CA . MET A 1 108 ? -4.086 3.848 17.255 1.00 94.81 108 MET A CA 1
ATOM 891 C C . MET A 1 108 ? -2.782 4.661 17.315 1.00 94.81 108 MET A C 1
ATOM 893 O O . MET A 1 108 ? -1.707 4.067 17.431 1.00 94.81 108 MET A O 1
ATOM 897 N N . ILE A 1 109 ? -2.868 6.002 17.317 1.00 93.38 109 ILE A N 1
ATOM 898 C CA . ILE A 1 109 ? -1.725 6.908 17.551 1.00 93.38 109 ILE A CA 1
ATOM 899 C C . ILE A 1 109 ? -1.165 6.681 18.958 1.00 93.38 109 ILE A C 1
ATOM 901 O O . ILE A 1 109 ? 0.031 6.450 19.126 1.00 93.38 109 ILE A O 1
ATOM 905 N N . THR A 1 110 ? -2.033 6.707 19.973 1.00 94.56 110 THR A N 1
ATOM 906 C CA . THR A 1 110 ? -1.635 6.605 21.388 1.00 94.56 110 THR A CA 1
ATOM 907 C C . THR A 1 110 ? -0.948 5.274 21.700 1.00 94.56 110 THR A C 1
ATOM 909 O O . THR A 1 110 ? -0.021 5.215 22.506 1.00 94.56 110 THR A O 1
ATOM 912 N N . GLN A 1 111 ? -1.389 4.201 21.046 1.00 92.12 111 GLN A N 1
ATOM 913 C CA . GLN A 1 111 ? -0.867 2.847 21.220 1.00 92.12 111 GLN A CA 1
ATOM 914 C C . GLN A 1 111 ? 0.256 2.492 20.229 1.00 92.12 111 GLN A C 1
ATOM 916 O O . GLN A 1 111 ? 0.737 1.361 20.253 1.00 92.12 111 GLN A O 1
ATOM 921 N N . ASN A 1 112 ? 0.682 3.432 19.376 1.00 90.38 112 ASN A N 1
ATOM 922 C CA . ASN A 1 112 ? 1.753 3.258 18.394 1.00 90.38 112 ASN A CA 1
ATOM 923 C C . ASN A 1 112 ? 1.554 2.037 17.471 1.00 90.38 112 ASN A C 1
ATOM 925 O O . ASN A 1 112 ? 2.422 1.172 17.356 1.00 90.38 112 ASN A O 1
ATOM 929 N N . TRP A 1 113 ? 0.382 1.945 16.835 1.00 90.12 113 TRP A N 1
ATOM 930 C CA . TRP A 1 113 ? 0.027 0.813 15.970 1.00 90.12 113 TRP A CA 1
ATOM 931 C C . TRP A 1 113 ? 0.776 0.768 14.629 1.00 90.12 113 TRP A C 1
ATOM 933 O O . TRP A 1 113 ? 0.872 -0.306 14.033 1.00 90.12 113 TRP A O 1
ATOM 943 N N . GLY A 1 114 ? 1.271 1.908 14.142 1.00 79.94 114 GLY A N 1
ATOM 944 C CA . GLY A 1 114 ? 1.982 2.037 12.865 1.00 79.94 114 GLY A CA 1
ATOM 945 C C . GLY A 1 114 ? 3.501 1.842 12.955 1.00 79.94 114 GLY A C 1
ATOM 946 O O . GLY A 1 114 ? 4.042 1.525 14.014 1.00 79.94 114 GLY A O 1
ATOM 947 N N . CYS A 1 115 ? 4.171 2.018 11.811 1.00 64.25 115 CYS A N 1
ATOM 948 C CA . CYS A 1 115 ? 5.633 2.080 11.704 1.00 64.25 115 CYS A CA 1
ATOM 949 C C . CYS A 1 115 ? 6.198 3.428 12.159 1.00 64.25 115 CYS A C 1
ATOM 951 O O . CYS A 1 115 ? 5.561 4.460 11.853 1.00 64.25 115 CYS A O 1
#